Protein AF-A0A7S0QTK5-F1 (afdb_monomer_lite)

Organism: NCBI:txid1411642

Secondary structure (DSSP, 8-state):
-HHHHHHHHHHHHHHHHHTTTS--HHHHHHHHHHSPTT-EEEEEETTEEEEEEEETTEEEEEP--GGGTT-TT--EEE---SS----EE-TTSPBP----TTHHHHHHHHHHHT--

InterPro domains:
  IPR007518 MINDY deubiquitinase [PTHR18063] (7-103)
  IPR033979 MINDY deubiquitinase domain [PF04424] (4-93)

Radius of gyration: 20.75 Å; chains: 1; bounding box: 42×28×72 Å

pLDDT: mean 89.7, std 13.08, range [46.88, 98.5]

Structure (mmCIF, N/CA/C/O backbone):
data_AF-A0A7S0QTK5-F1
#
_entry.id   AF-A0A7S0QTK5-F1
#
loop_
_atom_site.group_PDB
_atom_site.id
_atom_site.type_symbol
_atom_site.label_atom_id
_atom_site.label_alt_id
_atom_site.label_comp_id
_atom_site.label_asym_id
_atom_site.label_entity_id
_atom_site.label_seq_id
_atom_site.pdbx_PDB_ins_code
_atom_site.Cartn_x
_atom_site.Cartn_y
_atom_site.Cartn_z
_atom_site.occupancy
_atom_site.B_iso_or_equiv
_atom_site.auth_seq_id
_atom_site.auth_comp_id
_atom_site.auth_asym_id
_atom_site.auth_atom_id
_atom_site.pdbx_PDB_model_num
ATOM 1 N N . ARG A 1 1 ? -14.337 11.614 36.017 1.00 85.44 1 ARG A N 1
ATOM 2 C CA . ARG A 1 1 ? -13.856 12.380 34.841 1.00 85.44 1 ARG A CA 1
ATOM 3 C C . ARG A 1 1 ? -12.393 12.059 34.557 1.00 85.44 1 ARG A C 1
ATOM 5 O O . ARG A 1 1 ? -12.163 11.366 33.583 1.00 85.44 1 ARG A O 1
ATOM 12 N N . LEU A 1 2 ? -11.467 12.399 35.462 1.00 92.31 2 LEU A N 1
ATOM 13 C CA . LEU A 1 2 ? -10.028 12.122 35.311 1.00 92.31 2 LEU A CA 1
ATOM 14 C C . LEU A 1 2 ? -9.693 10.638 35.045 1.00 92.31 2 LEU A C 1
ATOM 16 O O . LEU A 1 2 ? -8.930 10.334 34.143 1.00 92.31 2 LEU A O 1
ATOM 20 N N . ALA A 1 3 ? -10.322 9.704 35.770 1.00 92.88 3 ALA A N 1
ATOM 21 C CA . ALA A 1 3 ? -10.092 8.265 35.572 1.00 92.88 3 ALA A CA 1
ATOM 22 C C . ALA A 1 3 ? -10.440 7.781 34.150 1.00 92.88 3 ALA A C 1
ATOM 24 O O . ALA A 1 3 ? -9.699 7.004 33.563 1.00 92.88 3 ALA A O 1
ATOM 25 N N . LYS A 1 4 ? -11.530 8.299 33.568 1.00 93.31 4 LYS A N 1
ATOM 26 C CA . LYS A 1 4 ? -11.949 7.972 32.197 1.00 93.31 4 LYS A CA 1
ATOM 27 C C . LYS A 1 4 ? -10.992 8.563 31.156 1.00 93.31 4 LYS A C 1
ATOM 29 O O . LYS A 1 4 ? -10.751 7.960 30.115 1.00 93.31 4 LYS A O 1
ATOM 34 N N . GLU A 1 5 ? -10.465 9.756 31.429 1.00 96.31 5 GLU A N 1
ATOM 35 C CA . GLU A 1 5 ? -9.457 10.403 30.583 1.00 96.31 5 GLU A CA 1
ATOM 36 C C . GLU A 1 5 ? -8.136 9.617 30.611 1.00 96.31 5 GLU A C 1
ATOM 38 O O . GLU A 1 5 ? -7.540 9.408 29.558 1.00 96.31 5 GLU A O 1
ATOM 43 N N . LEU A 1 6 ? -7.731 9.102 31.779 1.00 96.44 6 LEU A N 1
ATOM 44 C CA . LEU A 1 6 ? -6.532 8.273 31.927 1.00 96.44 6 LEU A CA 1
ATOM 45 C C . LEU A 1 6 ? -6.660 6.934 31.185 1.00 96.44 6 LEU A C 1
ATOM 47 O O . LEU A 1 6 ? -5.777 6.579 30.412 1.00 96.44 6 LEU A O 1
ATOM 51 N N . GLU A 1 7 ? -7.793 6.247 31.341 1.00 96.75 7 GLU A N 1
ATOM 52 C CA . GLU A 1 7 ? -8.098 5.007 30.611 1.00 96.75 7 GLU A CA 1
ATOM 53 C C . GLU A 1 7 ? -8.062 5.225 29.088 1.00 96.75 7 GLU A C 1
ATOM 55 O O . GLU A 1 7 ? -7.472 4.443 28.342 1.00 96.75 7 GLU A O 1
ATOM 60 N N . SER A 1 8 ? -8.635 6.338 28.617 1.00 97.00 8 SER A N 1
ATOM 61 C CA . SER A 1 8 ? -8.605 6.694 27.194 1.00 97.00 8 SER A CA 1
ATOM 62 C C . SER A 1 8 ? -7.177 6.957 26.706 1.00 97.00 8 SER A C 1
ATOM 64 O O . SER A 1 8 ? -6.811 6.523 25.616 1.00 97.00 8 SER A O 1
ATOM 66 N N . ALA A 1 9 ? -6.358 7.645 27.506 1.00 97.62 9 ALA A N 1
ATOM 67 C CA . ALA A 1 9 ? -4.966 7.925 27.167 1.00 97.62 9 ALA A CA 1
ATOM 68 C C . ALA A 1 9 ? -4.129 6.640 27.072 1.00 97.62 9 ALA A C 1
ATOM 70 O O . ALA A 1 9 ? -3.340 6.494 26.139 1.00 97.62 9 ALA A O 1
ATOM 71 N N . GLU A 1 10 ? -4.330 5.690 27.987 1.00 97.69 10 GLU A N 1
ATOM 72 C CA . GLU A 1 10 ? -3.662 4.387 27.944 1.00 97.69 10 GLU A CA 1
ATOM 73 C C . GLU A 1 10 ? -4.060 3.579 26.706 1.00 97.69 10 GLU A C 1
ATOM 75 O O . GLU A 1 10 ? -3.186 3.020 26.038 1.00 97.69 10 GLU A O 1
ATOM 80 N N . LEU A 1 11 ? -5.349 3.576 26.351 1.00 97.81 11 LEU A N 1
ATOM 81 C CA . LEU A 1 11 ? -5.842 2.911 25.145 1.00 97.81 11 LEU A CA 1
ATOM 82 C C . LEU A 1 11 ? -5.239 3.520 23.871 1.00 97.81 11 LEU A C 1
ATOM 84 O O . LEU A 1 11 ? -4.785 2.788 22.990 1.00 97.81 11 LEU A O 1
ATOM 88 N N . ILE A 1 12 ? -5.209 4.853 23.781 1.00 97.69 12 ILE A N 1
ATOM 89 C CA . ILE A 1 12 ? -4.628 5.581 22.644 1.00 97.69 12 ILE A CA 1
ATOM 90 C C . ILE A 1 12 ? -3.125 5.305 22.539 1.00 97.69 12 ILE A C 1
ATOM 92 O O . ILE A 1 12 ? -2.629 5.018 21.450 1.00 97.69 12 ILE A O 1
ATOM 96 N N . ARG A 1 13 ? -2.397 5.348 23.661 1.00 97.88 13 ARG A N 1
ATOM 97 C CA . ARG A 1 13 ? -0.962 5.036 23.702 1.00 97.88 13 ARG A CA 1
ATOM 98 C C . ARG A 1 13 ? -0.697 3.619 23.196 1.00 97.88 13 ARG A C 1
ATOM 100 O O . ARG A 1 13 ? 0.143 3.433 22.322 1.00 97.88 13 ARG A O 1
ATOM 107 N N . HIS A 1 14 ? -1.449 2.640 23.696 1.00 97.81 14 HIS A N 1
ATOM 108 C CA . HIS A 1 14 ? -1.325 1.244 23.274 1.00 97.81 14 HIS A CA 1
ATOM 109 C C . HIS A 1 14 ? -1.626 1.052 21.786 1.00 97.81 14 HIS A C 1
ATOM 111 O O . HIS A 1 14 ? -0.951 0.275 21.113 1.00 97.81 14 HIS A O 1
ATOM 117 N N . PHE A 1 15 ? -2.617 1.775 21.254 1.00 96.88 15 PHE A N 1
ATOM 118 C CA . PHE A 1 15 ? -2.890 1.784 19.820 1.00 96.88 15 PHE A CA 1
ATOM 119 C C . PHE A 1 15 ? -1.682 2.297 19.030 1.00 96.88 15 PHE A C 1
ATOM 121 O O . PHE A 1 15 ? -1.214 1.586 18.145 1.00 96.88 15 PHE A O 1
ATOM 128 N N . PHE A 1 16 ? -1.128 3.460 19.391 1.00 96.44 16 PHE A N 1
ATOM 129 C CA . PHE A 1 16 ? 0.040 4.018 18.703 1.00 96.44 16 PHE A CA 1
ATOM 130 C C . PHE A 1 16 ? 1.264 3.102 18.759 1.00 96.44 16 PHE A C 1
ATOM 132 O O . PHE A 1 16 ? 1.953 2.957 17.753 1.00 96.44 16 PHE A O 1
ATOM 139 N N . GLU A 1 17 ? 1.513 2.453 19.897 1.00 95.50 17 GLU A N 1
ATOM 140 C CA . GLU A 1 17 ? 2.609 1.489 20.042 1.00 95.50 17 GLU A CA 1
ATOM 141 C C . GLU A 1 17 ? 2.423 0.276 19.126 1.00 95.50 17 GLU A C 1
ATOM 143 O O . GLU A 1 17 ? 3.365 -0.152 18.462 1.00 95.50 17 GLU A O 1
ATOM 148 N N . LYS A 1 18 ? 1.197 -0.251 19.032 1.00 94.19 18 LYS A N 1
ATOM 149 C CA . LYS A 1 18 ? 0.885 -1.384 18.151 1.00 94.19 18 LYS A CA 1
ATOM 150 C C . LYS A 1 18 ? 0.814 -1.021 16.670 1.00 94.19 18 LYS A C 1
ATOM 152 O O . LYS A 1 18 ? 0.965 -1.908 15.836 1.00 94.19 18 LYS A O 1
ATOM 157 N N . SER A 1 19 ? 0.572 0.244 16.334 1.00 94.56 19 SER A N 1
ATOM 158 C CA . SER A 1 19 ? 0.462 0.735 14.958 1.00 94.56 19 SER A CA 1
ATOM 159 C C . SER A 1 19 ? 1.597 1.694 14.592 1.00 94.56 19 SER A C 1
ATOM 161 O O . SER A 1 19 ? 1.384 2.636 13.825 1.00 94.56 19 SER A O 1
ATOM 163 N N . ALA A 1 20 ? 2.795 1.489 15.148 1.00 94.06 20 ALA A N 1
ATOM 164 C CA . ALA A 1 20 ? 3.922 2.410 14.998 1.00 94.06 20 ALA A CA 1
ATOM 165 C C . ALA A 1 20 ? 4.335 2.641 13.530 1.00 94.06 20 ALA A C 1
ATOM 167 O O . ALA A 1 20 ? 4.745 3.743 13.176 1.00 94.06 20 ALA A O 1
ATOM 168 N N . THR A 1 21 ? 4.150 1.645 12.652 1.00 92.88 21 THR A N 1
ATOM 169 C CA . THR A 1 21 ? 4.412 1.754 11.201 1.00 92.88 21 THR A CA 1
ATOM 170 C C . THR A 1 21 ? 3.340 2.546 10.440 1.00 92.88 21 THR A C 1
ATOM 172 O O . THR A 1 21 ? 3.437 2.704 9.223 1.00 92.88 21 THR A O 1
ATOM 175 N N . GLN A 1 22 ? 2.312 3.042 11.139 1.00 96.19 22 GLN A N 1
ATOM 176 C CA . GLN A 1 22 ? 1.157 3.762 10.589 1.00 96.19 22 GLN A CA 1
ATOM 177 C C . GLN A 1 22 ? 0.354 2.951 9.555 1.00 96.19 22 GLN A C 1
ATOM 179 O O . GLN A 1 22 ? -0.372 3.522 8.746 1.00 96.19 22 GLN A O 1
ATOM 184 N N . LEU A 1 23 ? 0.451 1.620 9.596 1.00 96.12 23 LEU A N 1
ATOM 185 C CA . LEU A 1 23 ? -0.396 0.705 8.838 1.00 96.12 23 LEU A CA 1
ATOM 186 C C . LEU A 1 23 ? -0.848 -0.431 9.757 1.00 96.12 23 LEU A C 1
ATOM 188 O O . LEU A 1 23 ? -0.032 -1.085 10.399 1.00 96.12 23 LEU A O 1
ATOM 192 N N . THR A 1 24 ? -2.156 -0.663 9.824 1.00 96.19 24 THR A N 1
ATOM 193 C CA . THR A 1 24 ? -2.742 -1.788 10.563 1.00 96.19 24 THR A CA 1
ATOM 194 C C . THR A 1 24 ? -3.150 -2.893 9.597 1.00 96.19 24 THR A C 1
ATOM 196 O O . THR A 1 24 ? -3.405 -2.631 8.421 1.00 96.19 24 THR A O 1
ATOM 199 N N . TYR A 1 25 ? -3.281 -4.125 10.094 1.00 94.94 25 TYR A N 1
ATOM 200 C CA . TYR A 1 25 ? -3.781 -5.242 9.286 1.00 94.94 25 TYR A CA 1
ATOM 201 C C . TYR A 1 25 ? -5.181 -4.951 8.728 1.00 94.94 25 TYR A C 1
ATOM 203 O O . TYR A 1 25 ? -5.449 -5.177 7.554 1.00 94.94 25 TYR A O 1
ATOM 211 N N . GLN A 1 26 ? -6.064 -4.371 9.548 1.00 96.38 26 GLN A N 1
ATOM 212 C CA . GLN A 1 26 ? -7.395 -3.956 9.104 1.00 96.38 26 GLN A CA 1
ATOM 213 C C . GLN A 1 26 ? -7.322 -2.890 8.004 1.00 96.38 26 GLN A C 1
ATOM 215 O O . GLN A 1 26 ? -8.089 -2.956 7.050 1.00 96.38 26 GLN A O 1
ATOM 220 N N . GLY A 1 27 ? -6.394 -1.933 8.115 1.00 96.69 27 GLY A N 1
ATOM 221 C CA . GLY A 1 27 ?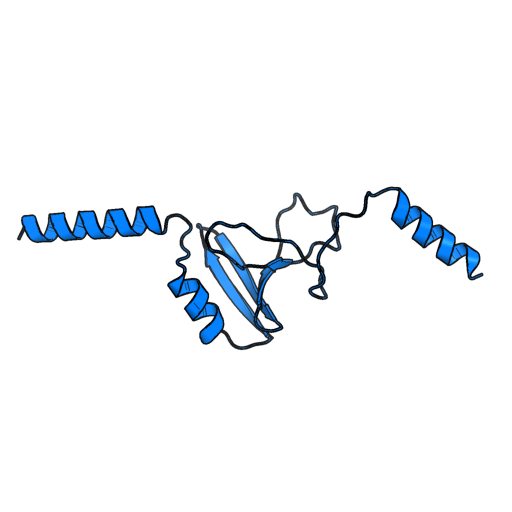 -6.157 -0.931 7.076 1.00 96.69 27 GLY A CA 1
ATOM 222 C C . GLY A 1 27 ? -5.679 -1.558 5.767 1.00 96.69 27 GLY A C 1
ATOM 223 O O . GLY A 1 27 ? -6.161 -1.188 4.702 1.00 96.69 27 GLY A O 1
ATOM 224 N N . LEU A 1 28 ? -4.794 -2.554 5.838 1.00 96.06 28 LEU A N 1
ATOM 225 C CA . LEU A 1 28 ? -4.332 -3.295 4.665 1.00 96.06 28 LEU A CA 1
ATOM 226 C C . LEU A 1 28 ? -5.464 -4.096 4.000 1.00 96.06 28 LEU A C 1
ATOM 228 O O . LEU A 1 28 ? -5.627 -4.044 2.783 1.00 96.06 28 LEU A O 1
ATOM 232 N N . VAL A 1 29 ? -6.300 -4.777 4.790 1.00 96.44 29 VAL A N 1
ATOM 233 C CA . VAL A 1 29 ? -7.496 -5.467 4.278 1.00 96.44 29 VAL A CA 1
ATOM 234 C C . VAL A 1 29 ? -8.447 -4.482 3.596 1.00 96.44 29 VAL A C 1
ATOM 236 O O . VAL A 1 29 ? -8.916 -4.766 2.495 1.00 96.44 29 VAL A O 1
ATOM 239 N N . ALA A 1 30 ? -8.685 -3.314 4.199 1.00 97.38 30 ALA A N 1
ATOM 240 C CA . ALA A 1 30 ? -9.516 -2.272 3.600 1.00 97.38 30 ALA A CA 1
ATOM 241 C C . ALA A 1 30 ? -8.935 -1.776 2.265 1.00 97.38 30 ALA A C 1
ATOM 243 O O . ALA A 1 30 ? -9.674 -1.640 1.296 1.00 97.38 30 ALA A O 1
ATOM 244 N N . LEU A 1 31 ? -7.611 -1.605 2.150 1.00 97.00 31 LEU A N 1
ATOM 245 C CA . LEU A 1 31 ? -6.974 -1.268 0.868 1.00 97.00 31 LEU A CA 1
ATOM 246 C C . LEU A 1 31 ? -7.265 -2.324 -0.212 1.00 97.00 31 LEU A C 1
ATOM 248 O O . LEU A 1 31 ?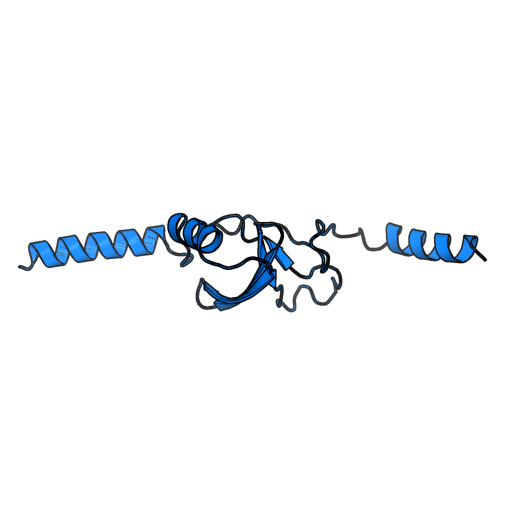 -7.613 -1.964 -1.336 1.00 97.00 31 LEU A O 1
ATOM 252 N N . HIS A 1 32 ? -7.189 -3.617 0.118 1.00 95.88 32 HIS A N 1
ATOM 253 C CA . HIS A 1 32 ? -7.537 -4.698 -0.815 1.00 95.88 32 HIS A CA 1
ATOM 254 C C . HIS A 1 32 ? -9.036 -4.784 -1.143 1.00 95.88 32 HIS A C 1
ATOM 256 O O . HIS A 1 32 ? -9.402 -5.367 -2.167 1.00 95.88 32 HIS A O 1
ATOM 262 N N . GLN A 1 33 ? -9.917 -4.235 -0.312 1.00 96.31 33 GLN A N 1
ATOM 263 C CA . GLN A 1 33 ? -11.362 -4.237 -0.555 1.00 96.31 33 GLN A CA 1
ATOM 264 C C . GLN A 1 33 ? -11.807 -3.006 -1.351 1.00 96.31 33 GLN A C 1
ATOM 266 O O . GLN A 1 33 ? -12.543 -3.146 -2.328 1.00 96.31 33 GLN A O 1
ATOM 271 N N . ASP A 1 34 ? -11.303 -1.829 -0.987 1.00 96.38 34 ASP A N 1
ATOM 272 C CA . ASP A 1 34 ? -11.866 -0.547 -1.411 1.00 96.38 34 ASP A CA 1
ATOM 273 C C . ASP A 1 34 ? -11.113 0.092 -2.589 1.00 96.38 34 ASP A C 1
ATOM 275 O O . ASP A 1 34 ? -11.700 0.849 -3.368 1.00 96.38 34 ASP A O 1
ATOM 279 N N . LEU A 1 35 ? -9.812 -0.184 -2.755 1.00 97.31 35 LEU A N 1
ATOM 280 C CA . LEU A 1 35 ? -9.033 0.394 -3.853 1.00 97.31 35 LEU A CA 1
ATOM 281 C C . LEU A 1 35 ? -9.375 -0.309 -5.168 1.00 97.31 35 LEU A C 1
ATOM 283 O O . LEU A 1 35 ? -9.142 -1.499 -5.293 1.00 97.31 35 LEU A O 1
ATOM 287 N N . ALA A 1 36 ? -9.874 0.390 -6.184 1.00 97.69 36 ALA A N 1
ATOM 288 C CA . ALA A 1 36 ? -10.170 -0.249 -7.469 1.00 97.69 36 ALA A CA 1
ATOM 289 C C . ALA A 1 36 ? -8.924 -0.883 -8.129 1.00 97.69 36 ALA A C 1
ATOM 291 O O . ALA A 1 36 ? -7.802 -0.402 -7.983 1.00 97.69 36 ALA A O 1
ATOM 292 N N . GLU A 1 37 ? -9.128 -1.964 -8.880 1.00 97.94 37 GLU A N 1
ATOM 293 C CA . GLU A 1 37 ? -8.080 -2.618 -9.672 1.00 97.94 37 GLU A CA 1
ATOM 294 C C . GLU A 1 37 ? -7.500 -1.654 -10.728 1.00 97.94 37 GLU A C 1
ATOM 296 O O . GLU A 1 37 ? -8.225 -0.818 -11.268 1.00 97.94 37 GLU A O 1
ATOM 301 N N . GLN A 1 38 ? -6.197 -1.753 -11.019 1.00 97.69 38 GLN A N 1
ATOM 302 C CA . GLN A 1 38 ? -5.465 -0.848 -11.925 1.00 97.69 38 GLN A CA 1
ATOM 303 C C . GLN A 1 38 ? -5.566 0.637 -11.537 1.00 97.69 38 GLN A C 1
ATOM 305 O O . GLN A 1 38 ? -5.498 1.534 -12.385 1.00 97.69 38 GLN A O 1
ATOM 310 N N . ARG A 1 39 ? -5.718 0.929 -10.240 1.00 97.81 39 ARG A N 1
ATOM 311 C CA . ARG A 1 39 ? -5.770 2.299 -9.727 1.00 97.81 39 ARG A CA 1
ATOM 312 C C . ARG A 1 39 ? -4.428 2.733 -9.158 1.00 97.81 39 ARG A C 1
ATOM 314 O O . ARG A 1 39 ? -3.880 2.068 -8.285 1.00 97.81 39 ARG A O 1
ATOM 321 N N . LEU A 1 40 ? -3.956 3.891 -9.619 1.00 97.56 40 LEU A N 1
ATOM 322 C CA . LEU A 1 40 ? -2.873 4.653 -8.999 1.00 97.56 40 LEU A CA 1
ATOM 323 C C . LEU A 1 40 ? -3.439 5.617 -7.952 1.00 97.56 40 LEU A C 1
ATOM 325 O O . LEU A 1 40 ? -4.415 6.328 -8.221 1.00 97.56 40 LEU A O 1
ATOM 329 N N . CYS A 1 41 ? -2.813 5.672 -6.781 1.00 97.75 41 CYS A N 1
ATOM 330 C CA . CYS A 1 41 ? -3.128 6.648 -5.746 1.00 97.75 41 CYS A CA 1
ATOM 331 C C . CYS A 1 41 ? -1.894 7.044 -4.927 1.00 97.75 41 CYS A C 1
ATOM 333 O O . CYS A 1 41 ? -0.845 6.404 -4.969 1.00 97.75 41 CYS A O 1
ATOM 335 N N . VAL A 1 42 ? -2.041 8.131 -4.172 1.00 98.31 42 VAL A N 1
ATOM 336 C CA . VAL A 1 42 ? -1.066 8.536 -3.159 1.00 98.31 42 VAL A CA 1
ATOM 337 C C . VAL A 1 42 ? -1.374 7.777 -1.871 1.00 98.31 42 VAL A C 1
ATOM 339 O O . VAL A 1 42 ? -2.521 7.764 -1.423 1.00 98.31 42 VAL A O 1
ATOM 342 N N . PHE A 1 43 ? -0.357 7.163 -1.272 1.00 98.06 43 PHE A N 1
ATOM 343 C CA . PHE A 1 43 ? -0.471 6.379 -0.045 1.00 98.06 43 PHE A CA 1
ATOM 344 C C . PHE A 1 43 ? 0.469 6.912 1.036 1.00 98.06 43 PHE A C 1
ATOM 346 O O . PHE A 1 43 ? 1.689 6.876 0.887 1.00 98.06 43 PHE A O 1
ATOM 353 N N . TYR A 1 44 ? -0.103 7.405 2.133 1.00 97.62 44 TYR A N 1
ATOM 354 C CA . TYR A 1 44 ? 0.656 7.891 3.280 1.00 97.62 44 TYR A CA 1
ATOM 355 C C . TYR A 1 44 ? 0.908 6.757 4.278 1.00 97.62 44 TYR A C 1
ATOM 357 O O . TYR A 1 44 ? -0.041 6.136 4.759 1.00 97.62 44 TYR A O 1
ATOM 365 N N . ARG A 1 45 ? 2.178 6.514 4.608 1.00 96.12 45 ARG A N 1
ATOM 366 C CA . ARG A 1 45 ? 2.598 5.550 5.633 1.00 96.12 45 ARG A CA 1
ATOM 367 C C . ARG A 1 45 ? 3.962 5.942 6.179 1.00 96.12 45 ARG A C 1
ATOM 369 O O . ARG A 1 45 ? 4.850 6.307 5.416 1.00 96.12 45 ARG A O 1
ATOM 376 N N . ASN A 1 46 ? 4.126 5.825 7.492 1.00 94.50 46 ASN A N 1
ATOM 377 C CA . ASN A 1 46 ? 5.371 6.090 8.211 1.00 94.50 46 ASN A CA 1
ATOM 378 C C . ASN A 1 46 ? 6.020 7.438 7.835 1.00 94.50 46 ASN A C 1
ATOM 380 O O . ASN A 1 46 ? 7.195 7.501 7.487 1.00 94.50 46 ASN A O 1
ATOM 384 N N . TYR A 1 47 ? 5.227 8.514 7.865 1.00 94.31 47 TYR A N 1
ATOM 385 C CA . TYR A 1 47 ? 5.653 9.874 7.497 1.00 94.31 47 TYR A CA 1
ATOM 386 C C . TYR A 1 47 ? 6.117 10.058 6.040 1.00 94.31 47 TYR A C 1
ATOM 388 O O . TYR A 1 47 ? 6.668 11.106 5.704 1.00 94.31 47 TYR A O 1
ATOM 396 N N . HIS A 1 48 ? 5.860 9.085 5.163 1.00 96.12 48 HIS A N 1
ATOM 397 C CA . HIS A 1 48 ? 6.222 9.128 3.751 1.00 96.12 48 HIS A CA 1
ATOM 398 C C . HIS A 1 48 ? 4.984 9.037 2.849 1.00 96.12 48 HIS A C 1
ATOM 400 O O . HIS A 1 48 ? 4.015 8.340 3.163 1.00 96.12 48 HIS A O 1
ATOM 406 N N . PHE A 1 49 ? 5.025 9.732 1.710 1.00 98.06 49 PHE A N 1
ATOM 407 C CA . PHE A 1 49 ? 4.037 9.591 0.644 1.00 98.06 49 PHE A CA 1
ATOM 408 C C . PHE A 1 49 ? 4.588 8.670 -0.438 1.00 98.06 49 PHE A C 1
ATOM 410 O O . PHE A 1 49 ? 5.603 8.961 -1.060 1.00 98.06 49 PHE A O 1
ATOM 417 N N . ASN A 1 50 ? 3.882 7.578 -0.688 1.00 97.62 50 ASN A N 1
ATOM 418 C CA . ASN A 1 50 ? 4.230 6.579 -1.684 1.00 97.62 50 ASN A CA 1
ATOM 419 C C . ASN A 1 50 ? 3.264 6.669 -2.868 1.00 97.62 50 ASN A C 1
ATOM 421 O O . ASN A 1 50 ? 2.104 7.060 -2.710 1.00 97.62 50 ASN A O 1
ATOM 425 N N . THR A 1 51 ? 3.723 6.250 -4.045 1.00 98.50 51 THR A N 1
ATOM 426 C CA . THR A 1 51 ? 2.820 5.934 -5.159 1.00 98.50 51 THR A CA 1
ATOM 427 C C . THR A 1 51 ? 2.376 4.488 -4.998 1.00 98.50 51 THR A C 1
ATOM 429 O O . THR A 1 51 ? 3.206 3.589 -5.101 1.00 98.50 51 THR A O 1
ATOM 432 N N . LEU A 1 52 ? 1.089 4.273 -4.726 1.00 98.31 52 LEU A N 1
ATOM 433 C CA . LEU A 1 52 ? 0.481 2.952 -4.585 1.00 98.31 52 LEU A CA 1
ATOM 434 C C . LEU A 1 52 ? -0.272 2.588 -5.866 1.00 98.31 52 LEU A C 1
ATOM 436 O O . LEU A 1 52 ? -1.001 3.410 -6.427 1.00 98.31 52 LEU A O 1
ATOM 440 N N . TYR A 1 53 ? -0.119 1.342 -6.301 1.00 98.50 53 TYR A N 1
ATOM 441 C CA . TYR A 1 53 ? -0.813 0.777 -7.448 1.00 98.50 53 TYR A CA 1
ATOM 442 C C . TYR A 1 53 ? -1.424 -0.580 -7.106 1.00 98.50 53 TYR A C 1
ATOM 444 O O . TYR A 1 53 ? -0.766 -1.420 -6.492 1.00 98.50 53 TYR A O 1
ATOM 452 N N . ARG A 1 54 ? -2.673 -0.813 -7.521 1.00 97.94 54 ARG A N 1
ATOM 453 C CA . ARG A 1 54 ? -3.313 -2.132 -7.419 1.00 97.94 54 ARG A CA 1
ATOM 454 C C . ARG A 1 54 ? -3.237 -2.869 -8.752 1.00 97.94 54 ARG A C 1
ATOM 456 O O . ARG A 1 54 ? -3.742 -2.360 -9.751 1.00 97.94 54 ARG A O 1
ATOM 463 N N . TYR A 1 55 ? -2.659 -4.067 -8.755 1.00 97.81 55 TYR A N 1
ATOM 464 C CA . TYR A 1 55 ? -2.571 -4.916 -9.944 1.00 97.81 55 TYR A CA 1
ATOM 465 C C . TYR A 1 55 ? -2.650 -6.403 -9.595 1.00 97.81 55 TYR A C 1
ATOM 467 O O . TYR A 1 55 ? -1.999 -6.863 -8.665 1.00 97.81 55 TYR A O 1
ATOM 475 N N . GLN A 1 56 ? -3.452 -7.162 -10.341 1.00 96.44 56 GLN A N 1
ATOM 476 C CA . GLN A 1 56 ? -3.716 -8.586 -10.122 1.00 96.44 56 GLN A CA 1
ATOM 477 C C . GLN A 1 56 ? -4.022 -8.917 -8.652 1.00 96.44 56 GLN A C 1
ATOM 479 O O . GLN A 1 56 ? -3.491 -9.875 -8.092 1.00 96.44 56 GLN A O 1
ATOM 484 N N . ASN A 1 57 ? -4.897 -8.117 -8.029 1.00 95.06 57 ASN A N 1
ATOM 485 C CA . ASN A 1 57 ? -5.303 -8.257 -6.626 1.00 95.06 57 ASN A CA 1
ATOM 486 C C . ASN A 1 57 ? -4.173 -8.059 -5.590 1.00 95.06 57 ASN A C 1
ATOM 488 O O . ASN A 1 57 ? -4.352 -8.365 -4.410 1.00 95.06 57 ASN A O 1
ATOM 492 N N . LYS A 1 58 ? -3.030 -7.516 -6.013 1.00 96.62 58 LYS A N 1
ATOM 493 C CA . LYS A 1 58 ? -1.891 -7.157 -5.166 1.00 96.62 58 LYS A CA 1
ATOM 494 C C . LYS A 1 58 ? -1.691 -5.647 -5.126 1.00 96.62 58 LYS A C 1
ATOM 496 O O . LYS A 1 58 ? -2.177 -4.918 -5.993 1.00 96.62 58 LYS A O 1
ATOM 501 N N . LEU A 1 59 ? -0.994 -5.191 -4.094 1.00 97.56 59 LEU A N 1
ATOM 502 C CA . LEU A 1 59 ? -0.680 -3.790 -3.845 1.00 97.56 59 LEU A CA 1
ATOM 503 C C . LEU A 1 59 ? 0.820 -3.571 -4.034 1.00 97.56 59 LEU A C 1
ATOM 505 O O . LEU A 1 59 ? 1.626 -4.353 -3.539 1.00 97.56 59 LEU A O 1
ATOM 509 N N . TYR A 1 60 ? 1.182 -2.504 -4.735 1.00 98.00 60 TYR A N 1
ATOM 510 C CA . TYR A 1 60 ? 2.560 -2.214 -5.111 1.00 98.00 60 TYR A CA 1
ATOM 511 C C . TYR A 1 60 ? 2.921 -0.767 -4.804 1.00 98.00 60 TYR A C 1
ATOM 513 O O . TYR A 1 60 ? 2.188 0.146 -5.186 1.00 98.00 60 TYR A O 1
ATOM 521 N N . LEU A 1 61 ? 4.059 -0.554 -4.152 1.00 97.88 61 LEU A N 1
ATOM 522 C CA . LEU A 1 61 ? 4.648 0.762 -3.930 1.00 97.88 61 LEU A CA 1
ATOM 523 C C . LEU A 1 61 ? 5.739 1.010 -4.969 1.00 97.88 61 LEU A C 1
ATOM 525 O O . LEU A 1 61 ? 6.562 0.134 -5.222 1.00 97.88 61 LEU A O 1
ATOM 529 N N . LEU A 1 62 ? 5.735 2.184 -5.600 1.00 98.12 62 LEU A N 1
ATOM 530 C CA . LEU A 1 62 ? 6.802 2.562 -6.527 1.00 98.12 62 LEU A CA 1
ATOM 531 C C . LEU A 1 62 ? 8.101 2.755 -5.746 1.00 98.12 62 LEU A C 1
ATOM 533 O O . LEU A 1 62 ? 8.131 3.530 -4.787 1.00 98.12 62 LEU A O 1
ATOM 537 N N . VAL A 1 63 ? 9.173 2.106 -6.189 1.00 97.25 63 VAL A N 1
ATOM 538 C CA . VAL A 1 63 ? 10.494 2.297 -5.597 1.00 97.25 63 VAL A CA 1
ATOM 539 C C . VAL A 1 63 ? 11.091 3.595 -6.122 1.00 97.25 63 VAL A C 1
ATOM 541 O O . VAL A 1 63 ? 11.253 3.789 -7.325 1.00 97.25 63 VAL A O 1
ATOM 544 N N . THR A 1 64 ? 11.408 4.502 -5.202 1.00 96.44 64 THR A N 1
ATOM 545 C CA . THR A 1 64 ? 11.966 5.828 -5.513 1.00 96.44 64 THR A CA 1
ATOM 546 C C . THR A 1 64 ? 13.286 6.101 -4.799 1.00 96.44 64 THR A C 1
ATOM 548 O O . THR A 1 64 ? 13.826 7.199 -4.919 1.00 96.44 64 THR A O 1
ATOM 551 N N . ASP A 1 65 ? 13.791 5.142 -4.020 1.00 94.31 65 ASP A N 1
ATOM 552 C CA . ASP A 1 65 ? 15.041 5.307 -3.285 1.00 94.31 65 ASP A CA 1
ATOM 553 C C . ASP A 1 65 ? 16.236 5.339 -4.251 1.00 94.31 65 ASP A C 1
ATOM 555 O O . ASP A 1 65 ? 16.401 4.468 -5.110 1.00 94.31 65 ASP A O 1
ATOM 559 N N . MET A 1 66 ? 17.082 6.359 -4.099 1.00 94.25 66 MET A N 1
ATOM 560 C CA . MET A 1 66 ? 18.256 6.583 -4.948 1.00 94.25 66 MET A CA 1
ATOM 561 C C . MET A 1 66 ? 19.296 5.460 -4.860 1.00 94.25 66 MET A C 1
ATOM 563 O O . MET A 1 66 ? 20.106 5.315 -5.775 1.00 94.25 66 MET A O 1
ATOM 567 N N . GLY A 1 67 ? 19.272 4.649 -3.801 1.00 94.62 67 GLY A N 1
ATOM 568 C CA . GLY A 1 67 ? 20.106 3.461 -3.655 1.00 94.62 67 GLY A CA 1
ATOM 569 C C . GLY A 1 67 ? 19.881 2.414 -4.748 1.00 94.62 67 GLY A C 1
ATOM 570 O O . GLY A 1 67 ? 20.794 1.641 -5.026 1.00 94.62 67 GLY A O 1
ATOM 571 N N . TYR A 1 68 ? 18.729 2.429 -5.427 1.00 93.06 68 TYR A N 1
ATOM 572 C CA . TYR A 1 68 ? 18.406 1.501 -6.518 1.00 93.06 68 TYR A CA 1
ATOM 573 C C . TYR A 1 68 ? 18.645 2.078 -7.917 1.00 93.06 68 TYR A C 1
ATOM 575 O O . TYR A 1 68 ? 18.225 1.488 -8.908 1.00 93.06 68 TYR A O 1
ATOM 583 N N . ILE A 1 69 ? 19.348 3.210 -8.040 1.00 92.62 69 ILE A N 1
ATOM 584 C CA . ILE A 1 69 ? 19.595 3.845 -9.345 1.00 92.62 69 ILE A CA 1
ATOM 585 C C . ILE A 1 69 ? 20.330 2.933 -10.347 1.00 92.62 69 ILE A C 1
ATOM 587 O O . ILE A 1 69 ? 20.171 3.100 -11.555 1.00 92.62 69 ILE A O 1
ATOM 591 N N . SER A 1 70 ? 21.123 1.967 -9.867 1.00 93.06 70 SER A N 1
ATOM 592 C CA . SER A 1 70 ? 21.818 0.980 -10.707 1.00 93.06 70 SER A CA 1
ATOM 593 C C . SER A 1 70 ? 20.958 -0.222 -11.106 1.00 93.06 70 SER A C 1
ATOM 595 O O . SER A 1 70 ? 21.409 -1.032 -11.910 1.00 93.06 70 SER A O 1
ATOM 597 N N . GLU A 1 71 ? 19.737 -0.343 -10.580 1.00 94.56 71 GLU A N 1
ATOM 598 C CA . GLU A 1 71 ? 18.846 -1.487 -10.782 1.00 94.56 71 GLU A CA 1
ATOM 599 C C . GLU A 1 71 ? 17.611 -1.080 -11.607 1.00 94.56 71 GLU A C 1
ATOM 601 O O . GLU A 1 71 ? 16.508 -0.973 -11.076 1.00 94.56 71 GLU A O 1
ATOM 606 N N . PRO A 1 72 ? 17.734 -0.873 -12.934 1.00 91.56 72 PRO A N 1
ATOM 607 C CA . PRO A 1 72 ? 16.647 -0.333 -13.762 1.00 91.56 72 PRO A CA 1
ATOM 608 C C . PRO A 1 72 ? 15.416 -1.247 -13.847 1.00 91.56 72 PRO A C 1
ATOM 610 O O . PRO A 1 72 ? 14.333 -0.803 -14.219 1.00 91.56 72 PRO A O 1
ATOM 613 N N . ASN A 1 73 ? 15.584 -2.531 -13.523 1.00 94.31 73 ASN A N 1
ATOM 614 C CA . ASN A 1 73 ? 14.502 -3.510 -13.502 1.00 94.31 73 ASN A CA 1
ATOM 615 C C . ASN A 1 73 ? 13.842 -3.634 -12.120 1.00 94.31 73 ASN A C 1
ATOM 617 O O . ASN A 1 73 ? 12.919 -4.429 -11.983 1.00 94.31 73 ASN A O 1
ATOM 621 N N . LEU A 1 74 ? 14.296 -2.899 -11.104 1.00 96.25 74 LEU A N 1
ATOM 622 C CA . LEU A 1 74 ? 13.678 -2.842 -9.782 1.00 96.25 74 LEU A CA 1
ATOM 623 C C . LEU A 1 74 ? 12.740 -1.630 -9.759 1.00 96.25 74 LEU A C 1
ATOM 625 O O . LEU A 1 74 ? 13.189 -0.493 -9.664 1.00 96.25 74 LEU A O 1
ATOM 629 N N . VAL A 1 75 ? 11.433 -1.868 -9.908 1.00 97.44 75 VAL A N 1
ATOM 630 C CA . VAL A 1 75 ? 10.455 -0.783 -10.123 1.00 97.44 75 VAL A CA 1
ATOM 631 C C . VAL A 1 75 ? 9.444 -0.695 -8.990 1.00 97.44 75 VAL A C 1
ATOM 633 O O . VAL A 1 75 ? 9.135 0.401 -8.529 1.00 97.44 75 VAL A O 1
ATOM 636 N N . TRP A 1 76 ? 8.930 -1.831 -8.527 1.00 97.94 76 TRP A N 1
ATOM 637 C CA . TRP A 1 76 ? 7.895 -1.866 -7.499 1.00 97.94 76 TRP A CA 1
ATOM 638 C C . TRP A 1 76 ? 8.304 -2.745 -6.321 1.00 97.94 76 TRP A C 1
ATOM 640 O O . TRP A 1 76 ? 9.042 -3.714 -6.476 1.00 97.94 76 TRP A O 1
ATOM 650 N N . GLU A 1 77 ? 7.764 -2.434 -5.154 1.00 96.81 77 GLU A N 1
ATOM 651 C CA . GLU A 1 77 ? 7.815 -3.234 -3.934 1.00 96.81 77 GLU A CA 1
ATOM 652 C C . GLU A 1 77 ? 6.398 -3.732 -3.625 1.00 96.81 77 GLU A C 1
ATOM 654 O O . GLU A 1 77 ? 5.448 -2.945 -3.640 1.00 96.81 77 GLU A O 1
ATOM 659 N N . GLU A 1 78 ? 6.215 -5.029 -3.377 1.00 96.12 78 GLU A N 1
ATOM 660 C CA . GLU A 1 78 ? 4.896 -5.562 -3.008 1.00 96.12 78 GLU A CA 1
ATOM 661 C C . GLU A 1 78 ? 4.546 -5.200 -1.555 1.00 96.12 78 GLU A C 1
ATOM 663 O O . GLU A 1 78 ? 5.244 -5.595 -0.626 1.00 96.12 78 GLU A O 1
ATOM 668 N N . LEU A 1 79 ? 3.426 -4.502 -1.344 1.00 96.00 79 LEU A N 1
ATOM 669 C CA . LEU A 1 79 ? 2.872 -4.221 -0.018 1.00 96.00 79 LEU A CA 1
ATOM 670 C C . LEU A 1 79 ? 2.016 -5.410 0.443 1.00 96.00 79 LEU A C 1
ATOM 672 O O . LEU A 1 79 ? 0.790 -5.380 0.329 1.00 96.00 79 LEU A O 1
ATOM 676 N N . ALA A 1 80 ? 2.674 -6.465 0.926 1.00 91.06 80 ALA A N 1
ATOM 677 C CA . ALA A 1 80 ? 2.015 -7.690 1.388 1.00 91.06 80 ALA A CA 1
ATOM 678 C C . ALA A 1 80 ? 1.706 -7.685 2.894 1.00 91.06 80 ALA A C 1
ATOM 680 O O . ALA A 1 80 ? 0.667 -8.199 3.309 1.00 91.06 80 ALA A O 1
ATOM 681 N N . GLU A 1 81 ? 2.587 -7.093 3.707 1.00 89.69 81 GLU A N 1
ATOM 682 C CA . GLU A 1 81 ? 2.507 -7.132 5.171 1.00 89.69 81 GLU A CA 1
ATOM 683 C C . GLU A 1 81 ? 2.748 -5.757 5.820 1.00 89.69 81 GLU A C 1
ATOM 685 O O . GLU A 1 81 ? 3.163 -4.781 5.187 1.00 89.69 81 GLU A O 1
ATOM 690 N N . VAL A 1 82 ? 2.430 -5.653 7.115 1.00 89.06 82 VAL A N 1
ATOM 691 C CA . VAL A 1 82 ? 2.500 -4.396 7.889 1.00 89.06 82 VAL A CA 1
ATOM 692 C C . VAL A 1 82 ? 3.892 -4.087 8.443 1.00 89.06 82 VAL A C 1
ATOM 694 O O . VAL A 1 82 ? 4.156 -2.941 8.826 1.00 89.06 82 VAL A O 1
ATOM 697 N N . ASP A 1 83 ? 4.761 -5.091 8.502 1.00 79.12 83 ASP A N 1
ATOM 698 C CA . ASP A 1 83 ? 6.102 -5.077 9.094 1.00 79.12 83 ASP A CA 1
ATOM 699 C C . ASP A 1 83 ? 7.224 -4.939 8.055 1.00 79.12 83 ASP A C 1
ATOM 701 O O . ASP A 1 83 ? 8.397 -4.928 8.422 1.00 79.12 83 ASP A O 1
ATOM 705 N N . ASN A 1 84 ? 6.857 -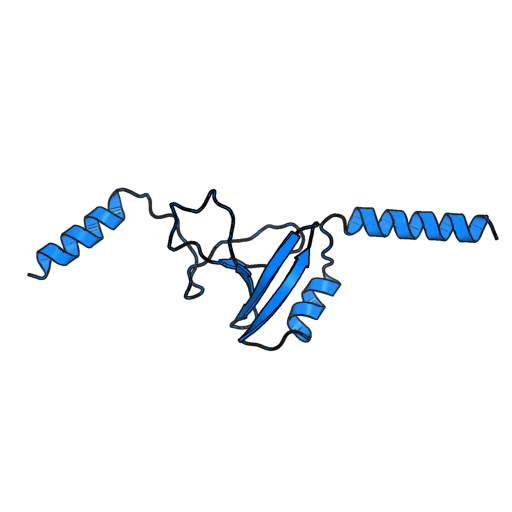4.689 6.792 1.00 72.19 84 ASN A N 1
ATOM 706 C CA . ASN A 1 84 ? 7.790 -4.425 5.699 1.00 72.19 84 ASN A CA 1
ATOM 707 C C . ASN A 1 84 ? 8.626 -5.643 5.256 1.00 72.19 84 ASN A C 1
ATOM 709 O O . ASN A 1 84 ? 9.654 -5.444 4.610 1.00 72.19 84 ASN A O 1
ATOM 713 N N . ASP A 1 85 ? 8.186 -6.880 5.529 1.00 78.12 85 ASP A N 1
ATOM 714 C CA . ASP A 1 85 ? 8.723 -8.047 4.816 1.00 78.12 85 ASP A CA 1
ATOM 715 C C . ASP A 1 85 ? 8.146 -8.086 3.394 1.00 78.12 85 ASP A C 1
ATOM 717 O O . ASP A 1 85 ? 6.996 -8.465 3.153 1.00 78.12 85 ASP A O 1
ATOM 721 N N . THR A 1 86 ? 8.921 -7.574 2.443 1.00 82.06 86 THR A N 1
ATOM 722 C CA . THR A 1 86 ? 8.478 -7.349 1.069 1.00 82.06 86 THR A CA 1
ATOM 723 C C . THR A 1 86 ? 9.514 -7.852 0.076 1.00 82.06 86 THR A C 1
ATOM 725 O O . THR A 1 86 ? 10.677 -8.114 0.387 1.00 82.06 86 THR A O 1
ATOM 728 N N . HIS A 1 87 ? 9.078 -8.006 -1.169 1.00 91.12 87 HIS A N 1
ATOM 729 C CA . HIS A 1 87 ? 9.965 -8.321 -2.274 1.00 91.12 87 HIS A CA 1
ATOM 730 C C . HIS A 1 87 ? 9.763 -7.324 -3.405 1.00 91.12 87 HIS A C 1
ATOM 732 O O . HIS A 1 87 ? 8.673 -6.783 -3.614 1.00 91.12 87 HIS A O 1
ATOM 738 N N . PHE A 1 88 ? 10.837 -7.111 -4.157 1.00 95.81 88 PHE A N 1
ATOM 739 C CA . PHE A 1 88 ? 10.817 -6.238 -5.315 1.00 95.81 88 PHE A CA 1
ATOM 740 C C . PHE A 1 88 ? 10.346 -6.970 -6.573 1.00 95.81 88 PHE A C 1
ATOM 742 O O . PHE A 1 88 ? 10.552 -8.179 -6.742 1.00 95.81 88 PHE A O 1
ATOM 749 N N . VAL A 1 89 ? 9.741 -6.218 -7.487 1.00 96.81 89 VAL A N 1
ATOM 750 C CA . VAL A 1 89 ? 9.281 -6.689 -8.793 1.00 96.81 89 VAL A CA 1
ATOM 751 C C . VAL A 1 89 ? 9.625 -5.690 -9.902 1.00 96.81 89 VAL A C 1
ATOM 753 O O . VAL A 1 89 ? 9.859 -4.500 -9.664 1.00 96.81 89 VAL A O 1
ATOM 756 N N . THR A 1 90 ? 9.670 -6.192 -11.135 1.00 97.31 90 THR A N 1
ATOM 757 C CA . THR A 1 90 ? 9.915 -5.387 -12.338 1.00 97.31 90 THR A CA 1
ATOM 758 C C . THR A 1 90 ? 8.709 -4.540 -12.722 1.00 97.31 90 THR A C 1
ATOM 760 O O . THR A 1 90 ? 7.623 -4.691 -12.160 1.00 97.31 90 THR A O 1
ATOM 763 N N . GLY A 1 91 ? 8.873 -3.669 -13.723 1.00 96.31 91 GLY A N 1
ATOM 764 C CA . GLY A 1 91 ? 7.771 -2.879 -14.282 1.00 96.31 91 GLY A CA 1
AT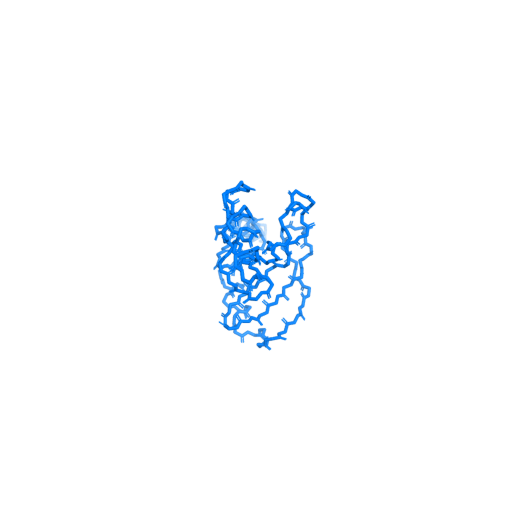OM 765 C C . GLY A 1 91 ? 6.611 -3.732 -14.816 1.00 96.31 91 GLY A C 1
ATOM 766 O O . GLY A 1 91 ? 5.470 -3.280 -14.833 1.00 96.31 91 GLY A O 1
ATOM 767 N N . GLU A 1 92 ? 6.877 -4.986 -15.184 1.00 96.56 92 GLU A N 1
ATOM 768 C CA . GLU A 1 92 ? 5.888 -5.982 -15.610 1.00 96.56 92 GLU A CA 1
ATOM 769 C C . GLU A 1 92 ? 5.361 -6.855 -14.455 1.00 96.56 92 GLU A C 1
ATOM 771 O O . GLU A 1 92 ? 4.763 -7.902 -14.711 1.00 96.56 92 GLU A O 1
ATOM 776 N N . PHE A 1 93 ? 5.596 -6.459 -13.199 1.00 96.12 93 PHE A N 1
ATOM 777 C CA . PHE A 1 93 ? 5.155 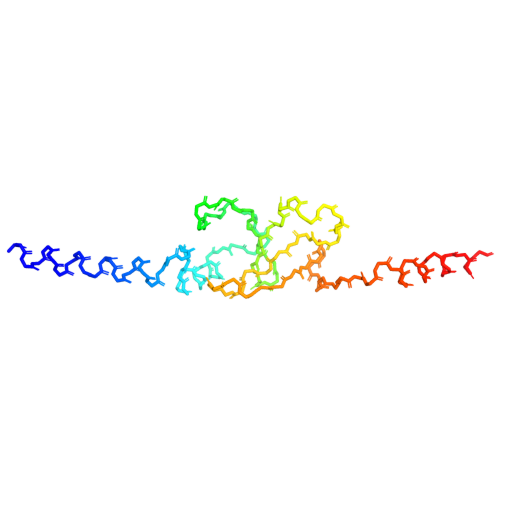-7.160 -11.985 1.00 96.12 93 PHE A CA 1
ATOM 778 C C . PHE A 1 93 ? 5.686 -8.599 -11.869 1.00 96.12 93 PHE A C 1
ATOM 780 O O . PHE A 1 93 ? 5.031 -9.483 -11.316 1.00 96.12 93 PHE A O 1
ATOM 787 N N . ARG A 1 94 ? 6.890 -8.855 -12.395 1.00 95.25 94 ARG A N 1
ATOM 788 C CA . ARG A 1 94 ? 7.599 -10.136 -12.235 1.00 95.25 94 ARG A CA 1
ATOM 789 C C . ARG A 1 94 ? 8.594 -10.033 -11.093 1.00 95.25 94 ARG A C 1
ATOM 791 O O . ARG A 1 94 ? 9.197 -8.982 -10.922 1.00 95.25 94 ARG A O 1
ATOM 798 N N . GLN A 1 95 ? 8.811 -11.125 -10.360 1.00 93.50 95 GLN A N 1
ATOM 799 C CA . GLN A 1 95 ? 9.790 -11.160 -9.270 1.00 93.50 95 GLN A CA 1
ATOM 800 C C . GLN A 1 95 ? 11.144 -10.611 -9.738 1.00 93.50 95 GLN A C 1
ATOM 802 O O . GLN A 1 95 ? 11.747 -11.150 -10.672 1.00 93.50 95 GLN A O 1
ATOM 807 N N . PHE A 1 96 ? 11.615 -9.552 -9.081 1.00 93.38 96 PHE A N 1
ATOM 808 C CA . PHE A 1 96 ? 12.943 -9.025 -9.326 1.00 93.38 96 PHE A CA 1
ATOM 809 C C . PHE A 1 96 ? 13.958 -10.030 -8.790 1.00 93.38 96 PHE A C 1
ATOM 811 O O . PHE A 1 96 ? 13.872 -10.502 -7.655 1.00 93.38 96 PHE A O 1
ATOM 818 N N . ARG A 1 97 ? 14.922 -10.377 -9.633 1.00 88.06 97 ARG A N 1
ATOM 819 C CA . ARG A 1 97 ? 16.095 -11.139 -9.232 1.00 88.06 97 ARG A CA 1
ATOM 820 C C . ARG A 1 97 ? 17.277 -10.249 -9.513 1.00 88.06 97 ARG A C 1
ATOM 822 O O . ARG A 1 97 ? 17.444 -9.814 -10.650 1.00 88.06 97 ARG A O 1
ATOM 829 N N . HIS A 1 98 ? 18.075 -9.998 -8.485 1.00 77.69 98 HIS A N 1
ATOM 830 C CA . HIS A 1 98 ? 19.352 -9.344 -8.677 1.00 77.69 98 HIS A CA 1
ATOM 831 C C . HIS A 1 98 ? 20.165 -10.243 -9.607 1.00 77.69 98 HIS A C 1
ATOM 833 O O . HIS A 1 98 ? 20.553 -11.349 -9.230 1.00 77.69 98 HIS A O 1
ATOM 839 N N . ALA A 1 99 ? 20.361 -9.813 -10.852 1.00 64.19 99 ALA A N 1
ATOM 840 C CA . ALA A 1 99 ? 21.297 -10.496 -11.723 1.00 64.19 99 ALA A CA 1
ATOM 841 C C . ALA A 1 99 ? 22.665 -10.362 -11.051 1.00 64.19 99 ALA A C 1
ATOM 843 O O . ALA A 1 99 ? 23.071 -9.251 -10.698 1.00 64.19 99 ALA A O 1
ATOM 844 N N . GLU A 1 100 ? 23.375 -11.466 -10.824 1.00 53.19 100 GLU A N 1
ATOM 845 C CA . GLU A 1 100 ? 24.806 -11.373 -10.557 1.00 53.19 100 GLU A CA 1
ATOM 846 C C . GLU A 1 100 ? 25.409 -10.691 -11.788 1.00 53.19 100 GLU A C 1
ATOM 848 O O . GLU A 1 100 ? 25.500 -11.285 -12.864 1.00 53.19 100 GLU A O 1
ATOM 853 N N . HIS A 1 101 ? 25.719 -9.403 -11.641 1.00 49.94 101 HIS A N 1
ATOM 854 C CA . HIS A 1 101 ? 25.901 -8.410 -12.705 1.00 49.94 101 HIS A CA 1
ATOM 855 C C . HIS A 1 101 ? 26.978 -8.756 -13.764 1.00 49.94 101 HIS A C 1
ATOM 857 O O . HIS A 1 101 ? 27.178 -7.997 -14.707 1.00 49.94 101 HIS A O 1
ATOM 863 N N . GLY A 1 102 ? 27.671 -9.893 -13.659 1.00 52.06 102 GLY A N 1
ATOM 864 C CA . GLY A 1 102 ? 28.664 -10.348 -14.632 1.00 52.06 102 GLY A CA 1
ATOM 865 C C . GLY A 1 102 ? 28.157 -11.385 -15.637 1.00 52.06 102 GLY A C 1
ATOM 866 O O . GLY A 1 102 ? 28.390 -11.249 -16.835 1.00 52.06 102 GLY A O 1
ATOM 867 N N . ALA A 1 103 ? 27.485 -12.447 -15.188 1.00 55.84 103 ALA A N 1
ATOM 868 C CA . ALA A 1 103 ? 27.343 -13.651 -16.013 1.00 55.84 103 ALA A CA 1
ATOM 869 C C . ALA A 1 103 ? 26.195 -13.564 -17.030 1.00 55.84 103 ALA A C 1
ATOM 871 O O . ALA A 1 103 ? 26.343 -13.997 -18.175 1.00 55.84 103 ALA A O 1
ATOM 872 N N . ASP A 1 104 ? 25.061 -12.989 -16.637 1.00 58.19 104 ASP A N 1
ATOM 873 C CA . ASP A 1 104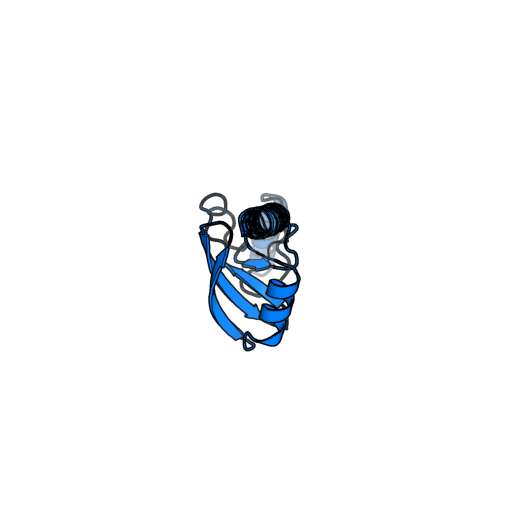 ? 23.856 -12.997 -17.471 1.00 58.19 104 ASP A CA 1
ATOM 874 C C . ASP A 1 104 ? 23.859 -11.879 -18.520 1.00 58.19 104 ASP A C 1
ATOM 876 O O . ASP A 1 104 ? 23.389 -12.086 -19.639 1.00 58.19 104 ASP A O 1
ATOM 880 N N . ALA A 1 105 ? 24.494 -10.740 -18.223 1.00 58.94 105 ALA A N 1
ATOM 881 C CA . ALA A 1 105 ? 24.753 -9.689 -19.207 1.00 58.94 105 ALA A CA 1
ATOM 882 C C . ALA A 1 105 ? 25.704 -10.178 -20.315 1.00 58.94 105 ALA A C 1
ATOM 884 O O . ALA A 1 105 ? 25.433 -9.976 -21.499 1.00 58.94 105 ALA A O 1
ATOM 885 N N . LEU A 1 106 ? 26.773 -10.901 -19.948 1.00 61.38 106 LEU A N 1
ATOM 886 C CA . LEU A 1 106 ? 27.690 -11.525 -20.908 1.00 61.38 106 LEU A CA 1
ATOM 887 C C . LEU A 1 106 ? 26.994 -12.598 -21.753 1.00 61.38 106 LEU A C 1
ATOM 889 O O . LEU A 1 106 ? 27.197 -12.642 -22.965 1.00 61.38 106 LEU A O 1
ATOM 893 N N . LYS A 1 107 ? 26.126 -13.421 -21.153 1.00 66.62 107 LYS A N 1
ATOM 894 C CA . LYS A 1 107 ? 25.319 -14.404 -21.895 1.00 66.62 107 LYS A CA 1
ATOM 895 C C . LYS A 1 107 ? 24.333 -13.744 -22.855 1.00 66.62 107 LYS A C 1
ATOM 897 O O . LYS A 1 107 ? 24.176 -14.229 -23.970 1.00 66.62 107 LYS A O 1
ATOM 902 N N . ALA A 1 108 ? 23.694 -12.644 -22.460 1.00 63.03 108 ALA A N 1
ATOM 903 C CA . ALA A 1 108 ? 22.767 -11.912 -23.321 1.00 63.03 108 ALA A CA 1
ATOM 904 C C . ALA A 1 108 ? 23.479 -11.247 -24.513 1.00 63.03 108 ALA A C 1
ATOM 906 O O . ALA A 1 108 ? 22.948 -11.249 -25.625 1.00 63.03 108 ALA A O 1
ATOM 907 N N . ILE A 1 109 ? 24.694 -10.724 -24.305 1.00 68.94 109 ILE A N 1
ATOM 908 C CA . ILE A 1 109 ? 25.544 -10.186 -25.380 1.00 68.94 109 ILE A CA 1
ATOM 909 C C . ILE A 1 109 ? 26.002 -11.313 -26.315 1.00 68.94 109 ILE A C 1
ATOM 911 O O . ILE A 1 109 ? 25.853 -11.191 -27.529 1.00 68.94 109 ILE A O 1
ATOM 915 N N . ALA A 1 110 ? 26.479 -12.433 -25.763 1.00 73.25 110 ALA A N 1
ATOM 916 C CA . ALA A 1 110 ? 26.905 -13.591 -26.546 1.00 73.25 110 ALA A CA 1
ATOM 917 C C . ALA A 1 110 ? 25.752 -14.200 -27.365 1.00 73.25 110 ALA A C 1
ATOM 919 O O . ALA A 1 110 ? 25.937 -14.551 -28.527 1.00 73.25 110 ALA A O 1
ATOM 920 N N . ALA A 1 111 ? 24.545 -14.274 -26.797 1.00 70.62 111 ALA A N 1
ATOM 921 C CA . ALA A 1 111 ? 23.362 -14.779 -27.492 1.00 70.62 111 ALA A CA 1
ATOM 922 C C . ALA A 1 111 ? 22.924 -13.878 -28.658 1.00 70.62 111 ALA A C 1
ATOM 924 O O . ALA A 1 111 ? 22.418 -14.385 -29.653 1.00 70.62 111 ALA A O 1
ATOM 925 N N . ARG A 1 112 ? 23.137 -12.557 -28.561 1.00 70.88 112 ARG A N 1
ATOM 926 C CA . ARG A 1 112 ? 22.896 -11.626 -29.677 1.00 70.88 112 ARG A CA 1
ATOM 927 C C . ARG A 1 112 ? 23.936 -11.767 -30.785 1.00 70.88 112 ARG A C 1
ATOM 929 O O . ARG A 1 112 ? 23.568 -11.690 -31.943 1.00 70.88 112 ARG A O 1
ATOM 936 N N . GLN A 1 113 ? 25.197 -12.015 -30.436 1.00 68.31 113 GLN A N 1
ATOM 937 C CA . GLN A 1 113 ? 26.278 -12.202 -31.412 1.00 68.31 113 GLN A CA 1
ATOM 938 C C . GLN A 1 113 ? 26.240 -13.561 -32.123 1.00 68.31 113 GLN A C 1
ATOM 940 O O . GLN A 1 113 ? 26.797 -13.687 -33.202 1.00 68.31 113 GLN A O 1
ATOM 945 N N . ALA A 1 114 ? 25.613 -14.579 -31.528 1.00 66.19 114 ALA A N 1
ATOM 946 C CA . ALA A 1 114 ? 25.464 -15.905 -32.134 1.00 66.19 114 ALA A CA 1
ATOM 947 C C . ALA A 1 114 ? 24.231 -16.034 -33.052 1.00 66.19 114 ALA A C 1
ATOM 949 O O . ALA A 1 114 ? 24.018 -17.095 -33.637 1.00 66.19 114 ALA A O 1
ATOM 950 N N . ALA A 1 115 ? 23.392 -14.996 -33.115 1.00 62.47 115 ALA A N 1
ATOM 951 C CA . ALA A 1 115 ? 22.191 -14.944 -33.948 1.00 62.47 115 ALA A CA 1
ATOM 952 C C . ALA A 1 115 ? 22.397 -14.173 -35.271 1.00 62.47 115 ALA A C 1
ATOM 954 O O . ALA A 1 115 ? 21.468 -14.138 -36.078 1.00 62.47 115 ALA A O 1
ATOM 955 N N . ASP A 1 116 ? 23.593 -13.608 -35.475 1.00 46.88 116 ASP A N 1
ATOM 956 C CA . ASP A 1 116 ? 24.088 -12.988 -36.714 1.00 46.88 116 ASP A CA 1
ATOM 957 C C . ASP A 1 116 ? 25.120 -13.908 -37.395 1.00 46.88 116 ASP A C 1
ATOM 959 O O . ASP A 1 116 ? 25.167 -13.924 -38.648 1.00 46.88 116 ASP A O 1
#

Sequence (116 aa):
RLAKELESAELIRHFFEKSATQLTYQGLVALHQDLAEQRLCVFYRNYHFNTLYRYQNKLYLLVTDMGYISEPNLVWEELAEVDNDTHFVTGEFRQFRHAEHGADALKAIAARQAAD

Foldseek 3Di:
DVVVVVVVVVVVVVVCVVCVFVADPVNVVCCLVPPDAQDWDWDDTPNDTFTWHHYPSWIWTFDDDPVCVVPQQFGTWTPPDSVPPIFTGGPVRHGDDPPPVPDVVVVVVVVVVVVD